Protein AF-A0AAN6TNL2-F1 (afdb_monomer_lite)

Structure (mmCIF, N/CA/C/O backbone):
data_AF-A0AAN6TNL2-F1
#
_entry.id   AF-A0AAN6TNL2-F1
#
loop_
_atom_site.group_PDB
_atom_site.id
_atom_site.type_symbol
_atom_site.label_atom_id
_atom_site.label_alt_id
_atom_site.label_comp_id
_atom_site.label_asym_id
_atom_site.label_entity_id
_atom_site.label_seq_id
_atom_site.pdbx_PDB_ins_code
_atom_site.Cartn_x
_atom_site.Cartn_y
_atom_site.Cartn_z
_atom_site.occupancy
_atom_site.B_iso_or_equiv
_atom_site.auth_seq_id
_atom_site.auth_comp_id
_atom_site.auth_asym_id
_atom_site.auth_atom_id
_atom_site.pdbx_PDB_model_num
ATOM 1 N N . MET A 1 1 ? 7.601 -6.426 6.849 1.00 86.25 1 MET A N 1
ATOM 2 C CA . MET A 1 1 ? 6.246 -6.212 6.292 1.00 86.25 1 MET A CA 1
ATOM 3 C C . MET A 1 1 ? 5.171 -6.231 7.371 1.00 86.25 1 MET A C 1
ATOM 5 O O . MET A 1 1 ? 4.494 -5.223 7.493 1.00 86.25 1 MET A O 1
ATOM 9 N N . GLN A 1 2 ? 5.062 -7.295 8.183 1.00 93.00 2 GLN A N 1
ATOM 10 C CA . GLN A 1 2 ? 4.000 -7.436 9.198 1.00 93.00 2 GLN A CA 1
ATOM 11 C C . GLN A 1 2 ? 3.824 -6.199 10.091 1.00 93.00 2 GLN A C 1
ATOM 13 O O . GLN A 1 2 ? 2.753 -5.613 10.090 1.00 93.00 2 GLN A O 1
ATOM 18 N N . TRP A 1 3 ? 4.903 -5.728 10.726 1.00 95.38 3 TRP A N 1
ATOM 19 C CA . TRP A 1 3 ? 4.854 -4.569 11.626 1.00 95.38 3 TRP A CA 1
ATOM 20 C C . TRP A 1 3 ? 4.201 -3.323 11.002 1.00 95.38 3 TRP A C 1
ATOM 22 O O . TRP A 1 3 ? 3.368 -2.684 11.630 1.00 95.38 3 TRP A O 1
ATOM 32 N N . GLY A 1 4 ? 4.527 -2.995 9.746 1.00 94.75 4 GLY A N 1
ATOM 33 C CA . GLY A 1 4 ? 3.931 -1.838 9.069 1.00 94.75 4 GLY A CA 1
ATOM 34 C C . GLY A 1 4 ? 2.437 -2.021 8.780 1.00 94.75 4 GLY A C 1
ATOM 35 O O . GLY A 1 4 ? 1.677 -1.062 8.867 1.00 94.75 4 GLY A O 1
ATOM 36 N N . CYS A 1 5 ? 2.008 -3.253 8.484 1.00 95.31 5 CYS A N 1
ATOM 37 C CA . CYS A 1 5 ? 0.589 -3.575 8.311 1.00 95.31 5 CYS A CA 1
ATOM 38 C C . CYS A 1 5 ? -0.164 -3.477 9.642 1.00 95.31 5 CYS A C 1
ATOM 40 O O . CYS A 1 5 ? -1.251 -2.910 9.672 1.00 95.31 5 CYS A O 1
ATOM 42 N N . ASP A 1 6 ? 0.438 -3.954 10.735 1.00 94.44 6 ASP A N 1
ATOM 43 C CA . ASP A 1 6 ? -0.155 -3.886 12.073 1.00 94.44 6 ASP A CA 1
ATOM 44 C C . ASP A 1 6 ? -0.354 -2.430 12.519 1.00 94.44 6 ASP A C 1
ATOM 46 O O . ASP A 1 6 ? -1.410 -2.076 13.041 1.00 94.44 6 ASP A O 1
ATOM 50 N N . VAL A 1 7 ? 0.633 -1.562 12.263 1.00 94.38 7 VAL A N 1
ATOM 51 C CA . VAL A 1 7 ? 0.520 -0.120 12.539 1.00 94.38 7 VAL A CA 1
ATOM 52 C C . VAL A 1 7 ? -0.578 0.519 11.682 1.00 94.38 7 VAL A C 1
ATOM 54 O O . VAL A 1 7 ? -1.397 1.274 12.204 1.00 94.38 7 VAL A O 1
ATOM 57 N N . ALA A 1 8 ? -0.645 0.205 10.383 1.00 94.69 8 ALA A N 1
ATOM 58 C CA . ALA A 1 8 ? -1.707 0.715 9.513 1.00 94.69 8 ALA A CA 1
ATOM 59 C C . ALA A 1 8 ? -3.104 0.264 9.982 1.00 94.69 8 ALA A C 1
ATOM 61 O O . ALA A 1 8 ? -4.045 1.058 9.964 1.00 94.69 8 ALA A O 1
ATOM 62 N N . ASP A 1 9 ? -3.227 -0.973 10.469 1.00 92.88 9 ASP A N 1
ATOM 63 C CA . ASP A 1 9 ? -4.472 -1.513 11.020 1.00 92.88 9 ASP A CA 1
ATOM 64 C C . ASP A 1 9 ? -4.901 -0.817 12.311 1.00 92.88 9 ASP A C 1
ATOM 66 O O . ASP A 1 9 ? -6.084 -0.514 12.466 1.00 92.88 9 ASP A O 1
ATOM 70 N N . GLN A 1 10 ? -3.965 -0.529 13.221 1.00 91.31 10 GLN A N 1
ATOM 71 C CA . GLN A 1 10 ? -4.247 0.213 14.458 1.00 91.31 10 GLN A CA 1
ATOM 72 C C . GLN A 1 10 ? -4.770 1.626 14.184 1.00 91.31 10 GLN A C 1
ATOM 74 O O . GLN A 1 10 ? -5.579 2.149 14.948 1.00 91.31 10 GLN A O 1
ATOM 79 N N . LEU A 1 11 ? -4.309 2.232 13.090 1.00 92.50 11 LEU A N 1
ATOM 80 C CA . LEU A 1 11 ? -4.698 3.573 12.667 1.00 92.50 11 LEU A CA 1
ATOM 81 C C . LEU A 1 11 ? -5.893 3.581 11.703 1.00 92.50 11 LEU A C 1
ATOM 83 O O . LEU A 1 11 ? -6.322 4.656 11.292 1.00 92.50 11 LEU A O 1
ATOM 87 N N . PHE A 1 12 ? -6.433 2.412 11.341 1.00 92.62 12 PHE A N 1
ATOM 88 C CA . PHE A 1 12 ? -7.509 2.267 10.353 1.00 92.62 12 PHE A CA 1
ATOM 89 C C . PHE A 1 12 ? -7.178 2.919 9.001 1.00 92.62 12 PHE A C 1
ATOM 91 O O . PHE A 1 12 ? -8.046 3.489 8.335 1.00 92.62 12 PHE A O 1
ATOM 98 N N . LEU A 1 13 ? -5.913 2.836 8.584 1.00 94.81 13 LEU A N 1
ATOM 99 C CA . LEU A 1 13 ? -5.439 3.434 7.342 1.00 94.81 13 LEU A CA 1
ATOM 100 C C . LEU A 1 13 ? -5.355 2.393 6.219 1.00 94.81 13 LEU A C 1
ATOM 102 O O . LEU A 1 13 ? -4.878 1.277 6.442 1.00 94.81 13 LEU A O 1
ATOM 106 N N . PRO A 1 14 ? -5.776 2.743 4.990 1.00 96.62 14 PRO A N 1
ATOM 107 C CA . PRO A 1 14 ? -5.384 1.982 3.815 1.00 96.62 14 PRO A CA 1
ATOM 108 C C . PRO A 1 14 ? -3.890 2.192 3.529 1.00 96.62 14 PRO A C 1
ATOM 110 O O . PRO A 1 14 ? -3.301 3.199 3.925 1.00 96.62 14 PRO A O 1
ATOM 113 N N . ALA A 1 15 ? -3.281 1.255 2.806 1.00 96.62 15 ALA A N 1
ATOM 114 C CA . ALA A 1 15 ? -1.869 1.318 2.438 1.00 96.62 15 ALA A CA 1
ATOM 115 C C . ALA A 1 15 ? -1.669 1.099 0.935 1.00 96.62 15 ALA A C 1
ATOM 117 O O . ALA A 1 15 ? -2.375 0.295 0.322 1.00 96.62 15 ALA A O 1
ATOM 118 N N . TRP A 1 16 ? -0.668 1.777 0.366 1.00 96.38 16 TRP A N 1
ATOM 119 C CA . TRP A 1 16 ? -0.229 1.623 -1.023 1.00 96.38 16 TRP A CA 1
ATOM 120 C C . TRP A 1 16 ? 1.251 1.276 -1.082 1.00 96.38 16 TRP A C 1
ATOM 122 O O . TRP A 1 16 ? 2.041 1.776 -0.281 1.00 96.38 16 TRP A O 1
ATOM 132 N N . VAL A 1 17 ? 1.620 0.439 -2.049 1.00 95.00 17 VAL A N 1
ATOM 133 C CA . VAL A 1 17 ? 3.021 0.137 -2.360 1.00 95.00 17 VAL A CA 1
ATOM 134 C C . VAL A 1 17 ? 3.199 0.065 -3.869 1.00 95.00 17 VAL A C 1
ATOM 136 O O . VAL A 1 17 ? 2.297 -0.370 -4.583 1.00 95.00 17 VAL A O 1
ATOM 139 N N . GLU A 1 18 ? 4.385 0.420 -4.344 1.00 95.19 18 GLU A N 1
ATOM 140 C CA . GLU A 1 18 ? 4.840 0.064 -5.683 1.00 95.19 18 GLU A CA 1
ATOM 141 C C . GLU A 1 18 ? 5.738 -1.166 -5.571 1.00 95.19 18 GLU A C 1
ATOM 143 O O . GLU A 1 18 ? 6.803 -1.124 -4.956 1.00 95.19 18 GLU A O 1
ATOM 148 N N . ALA A 1 19 ? 5.280 -2.289 -6.115 1.00 95.00 19 ALA A N 1
ATOM 149 C CA . ALA A 1 19 ? 6.004 -3.550 -6.067 1.00 95.00 19 ALA A CA 1
ATOM 150 C C . ALA A 1 19 ? 6.651 -3.848 -7.419 1.00 95.00 19 ALA A C 1
ATOM 152 O O . ALA A 1 19 ? 6.021 -3.672 -8.462 1.00 95.00 19 ALA A O 1
ATOM 153 N N . SER A 1 20 ? 7.884 -4.358 -7.410 1.00 95.00 20 SER A N 1
ATOM 154 C CA . SER A 1 20 ? 8.474 -4.941 -8.618 1.00 95.00 20 SER A CA 1
ATOM 155 C C . SER A 1 20 ? 7.711 -6.212 -9.039 1.00 95.00 20 SER A C 1
ATOM 157 O O . SER A 1 20 ? 7.015 -6.810 -8.206 1.00 95.00 20 SER A O 1
ATOM 159 N N . PRO A 1 21 ? 7.845 -6.665 -10.299 1.00 92.00 21 PRO A N 1
ATOM 160 C CA . PRO A 1 21 ? 7.259 -7.928 -10.756 1.00 92.00 21 PRO A CA 1
ATOM 161 C C . PRO A 1 21 ? 7.607 -9.126 -9.867 1.00 92.00 21 PRO A C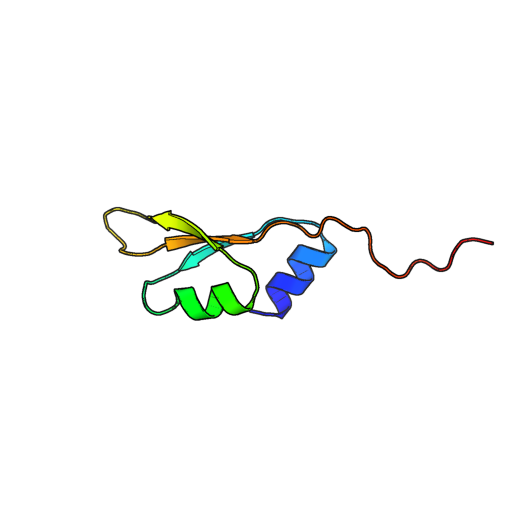 1
ATOM 163 O O . PRO A 1 21 ? 6.753 -9.963 -9.588 1.00 92.00 21 PRO A O 1
ATOM 166 N N . GLU A 1 22 ? 8.849 -9.188 -9.387 1.00 92.25 22 GLU A N 1
ATOM 167 C CA . GLU A 1 22 ? 9.376 -10.278 -8.563 1.00 92.25 22 GLU A CA 1
ATOM 168 C C . GLU A 1 22 ? 8.894 -10.172 -7.108 1.00 92.25 22 GLU A C 1
ATOM 170 O O . GLU A 1 22 ? 8.717 -11.182 -6.425 1.00 92.25 22 GLU A O 1
ATOM 175 N N . GLY A 1 23 ? 8.677 -8.943 -6.624 1.00 88.50 23 GLY A N 1
ATOM 176 C CA . GLY A 1 23 ? 8.315 -8.644 -5.238 1.00 88.50 23 GLY A CA 1
ATOM 177 C C . GLY A 1 23 ? 6.812 -8.625 -4.947 1.00 88.50 23 GLY A C 1
ATOM 178 O O . GLY A 1 23 ? 6.428 -8.666 -3.777 1.00 88.50 23 GLY A O 1
ATOM 179 N N . ASN A 1 24 ? 5.942 -8.584 -5.963 1.00 92.62 24 ASN A N 1
ATOM 180 C CA . ASN A 1 24 ? 4.494 -8.415 -5.763 1.00 92.62 24 ASN A CA 1
ATOM 181 C C . ASN A 1 24 ? 3.865 -9.529 -4.902 1.00 92.62 24 ASN A C 1
ATOM 183 O O . ASN A 1 24 ? 2.984 -9.270 -4.080 1.00 92.62 24 ASN A O 1
ATOM 187 N N . TYR A 1 25 ? 4.371 -10.759 -5.012 1.00 94.25 25 TYR A N 1
ATOM 188 C CA . TYR A 1 25 ? 3.819 -11.913 -4.314 1.00 94.25 25 TYR A CA 1
ATOM 189 C C . TYR A 1 25 ? 4.024 -11.814 -2.803 1.00 94.25 25 TYR A C 1
ATOM 191 O O . TYR A 1 25 ? 3.179 -12.274 -2.035 1.00 94.25 25 TYR A O 1
ATOM 199 N N . LEU A 1 26 ? 5.107 -11.162 -2.365 1.00 94.81 26 LEU A N 1
ATOM 200 C CA . LEU A 1 26 ? 5.327 -10.890 -0.951 1.00 94.81 26 LEU A CA 1
ATOM 201 C C . LEU A 1 26 ? 4.190 -10.034 -0.391 1.00 94.81 26 LEU A C 1
ATOM 203 O O . LEU A 1 26 ? 3.625 -10.388 0.637 1.00 94.81 26 LEU A O 1
ATOM 207 N N . TYR A 1 27 ? 3.821 -8.952 -1.077 1.00 96.00 27 TYR A N 1
ATOM 208 C CA . TYR A 1 27 ? 2.777 -8.035 -0.618 1.00 96.00 27 TYR A CA 1
ATOM 209 C C . TYR A 1 27 ? 1.384 -8.673 -0.633 1.00 96.00 27 TYR A C 1
ATOM 211 O O . TYR A 1 27 ? 0.602 -8.442 0.293 1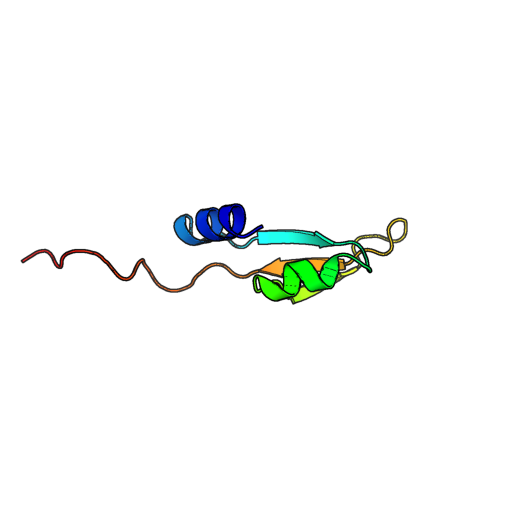.00 96.00 27 TYR A O 1
ATOM 219 N N . LYS A 1 28 ? 1.098 -9.561 -1.598 1.00 96.00 28 LYS A N 1
ATOM 220 C CA . LYS A 1 28 ? -0.163 -10.330 -1.636 1.00 96.00 28 LYS A CA 1
ATOM 221 C C . LYS A 1 28 ? -0.385 -11.151 -0.363 1.00 96.00 28 LYS A C 1
ATOM 223 O O . LYS A 1 28 ? -1.508 -11.221 0.128 1.00 96.00 28 LYS A O 1
ATOM 228 N N . ARG A 1 29 ? 0.682 -11.691 0.242 1.00 96.00 29 ARG A N 1
ATOM 229 C CA . ARG A 1 29 ? 0.594 -12.433 1.517 1.00 96.00 29 ARG A CA 1
ATOM 230 C C . ARG A 1 29 ? 0.143 -11.579 2.706 1.00 96.00 29 ARG A C 1
ATOM 232 O O . ARG A 1 29 ? -0.293 -12.140 3.703 1.00 96.00 29 ARG A O 1
ATOM 239 N N . PHE A 1 30 ? 0.223 -10.252 2.607 1.00 95.94 30 PHE A N 1
ATOM 240 C CA . PHE A 1 30 ? -0.211 -9.319 3.652 1.00 95.94 30 PHE A CA 1
ATOM 241 C C . PHE A 1 30 ? -1.535 -8.610 3.316 1.00 95.94 30 PHE A C 1
ATOM 243 O O . PHE A 1 30 ? -1.900 -7.638 3.977 1.00 95.94 30 PHE A O 1
ATOM 250 N N . GLY A 1 31 ? -2.272 -9.087 2.307 1.00 95.50 31 GLY A N 1
ATOM 251 C CA . GLY A 1 31 ? -3.596 -8.564 1.950 1.00 95.50 31 GLY A CA 1
ATOM 252 C C . GLY A 1 31 ? -3.586 -7.403 0.955 1.00 95.50 31 GLY A C 1
ATOM 253 O O . GLY A 1 31 ? -4.611 -6.745 0.787 1.00 95.50 31 GLY A O 1
ATOM 254 N N . PHE A 1 32 ? -2.455 -7.141 0.297 1.00 97.31 32 PHE A N 1
ATOM 255 C CA . PHE A 1 32 ? -2.411 -6.200 -0.819 1.00 97.31 32 PHE A CA 1
ATOM 256 C C . PHE A 1 32 ? -2.937 -6.851 -2.102 1.00 97.31 32 PHE A C 1
ATOM 258 O O . PHE A 1 32 ? -2.626 -8.006 -2.395 1.00 97.31 32 PHE A O 1
ATOM 265 N N . TYR A 1 33 ? -3.686 -6.089 -2.892 1.00 97.44 33 TYR A N 1
ATOM 266 C CA . TYR A 1 33 ? -4.180 -6.468 -4.212 1.00 97.44 33 TYR A CA 1
ATOM 267 C C . TYR A 1 33 ? -3.670 -5.502 -5.283 1.00 97.44 33 TYR A C 1
ATOM 269 O O . TYR A 1 33 ? -3.339 -4.351 -4.995 1.00 97.44 33 TYR A O 1
ATOM 277 N N . ASP A 1 34 ? -3.598 -5.985 -6.521 1.00 97.31 34 ASP A N 1
ATOM 278 C CA . ASP A 1 34 ? -3.107 -5.212 -7.661 1.00 97.31 34 ASP A CA 1
ATOM 279 C C . ASP A 1 34 ? -4.128 -4.115 -8.008 1.00 97.31 34 ASP A C 1
ATOM 281 O O . ASP A 1 34 ? -5.305 -4.403 -8.225 1.00 97.31 34 ASP A O 1
ATOM 285 N N . LEU A 1 35 ? -3.686 -2.855 -8.040 1.00 96.75 35 LEU A N 1
ATOM 286 C CA . LEU A 1 35 ? -4.518 -1.695 -8.382 1.00 96.75 35 LEU A CA 1
ATOM 287 C C . LEU A 1 35 ? -4.229 -1.186 -9.799 1.00 96.75 35 LEU A C 1
ATOM 289 O O . LEU A 1 35 ? -5.132 -0.703 -10.478 1.00 96.75 35 LEU A O 1
ATOM 293 N N . GLY A 1 36 ? -2.980 -1.290 -10.255 1.00 94.50 36 GLY A N 1
ATOM 294 C CA . GLY A 1 36 ? -2.588 -0.849 -11.590 1.00 94.50 36 GLY A CA 1
ATOM 295 C C . GLY A 1 36 ? -1.085 -0.920 -11.830 1.00 94.50 36 GLY A C 1
ATOM 296 O O . GLY A 1 36 ? -0.327 -1.410 -10.996 1.00 94.50 36 GLY A O 1
ATOM 297 N N . ARG A 1 37 ? -0.644 -0.416 -12.982 1.00 93.50 37 ARG A N 1
ATOM 298 C CA . ARG A 1 37 ? 0.779 -0.326 -13.336 1.00 93.50 37 ARG A CA 1
ATOM 299 C C . ARG A 1 37 ? 1.415 0.899 -12.671 1.00 93.50 37 ARG A C 1
ATOM 301 O O . ARG A 1 37 ? 0.795 1.954 -12.651 1.00 93.50 37 ARG A O 1
ATOM 308 N N . ALA A 1 38 ? 2.634 0.753 -1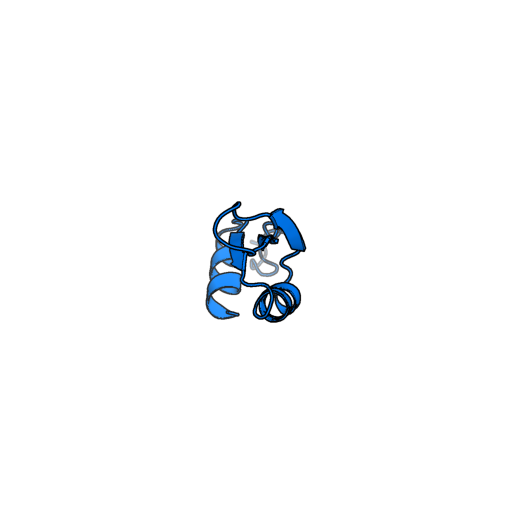2.152 1.00 90.19 38 ALA A N 1
ATOM 309 C CA . ALA A 1 38 ? 3.350 1.820 -11.447 1.00 90.19 38 ALA A CA 1
ATOM 310 C C . ALA A 1 38 ? 3.789 2.956 -12.370 1.00 90.19 38 ALA A C 1
ATOM 312 O O . ALA A 1 38 ? 3.388 4.099 -12.178 1.00 90.19 38 ALA A O 1
ATOM 313 N N . SER A 1 39 ? 4.567 2.656 -13.407 1.00 87.56 39 SER A N 1
ATOM 314 C CA . SER A 1 39 ? 4.859 3.631 -14.455 1.00 87.56 39 SER A CA 1
ATOM 315 C C . SER A 1 39 ? 5.250 2.944 -15.763 1.00 87.56 39 SER A C 1
ATOM 317 O O . SER A 1 39 ? 5.333 1.715 -15.859 1.00 87.56 39 SER A O 1
ATOM 319 N N . GLU A 1 40 ? 5.479 3.741 -16.803 1.00 83.38 40 GLU A N 1
ATOM 320 C CA . GLU A 1 40 ? 6.054 3.244 -18.056 1.00 83.38 40 GLU A CA 1
ATOM 321 C C . GLU A 1 40 ? 7.534 2.865 -17.896 1.00 83.38 40 GLU A C 1
ATOM 323 O O . GLU A 1 40 ? 7.982 1.886 -18.487 1.00 83.38 40 GLU A O 1
ATOM 328 N N . HIS A 1 41 ? 8.266 3.588 -17.040 1.00 84.94 41 HIS A N 1
ATOM 329 C CA . HIS A 1 41 ? 9.713 3.442 -16.841 1.00 84.94 41 HIS A CA 1
ATOM 330 C C . HIS A 1 41 ? 10.087 2.384 -15.793 1.00 84.94 41 HIS A C 1
ATOM 332 O O . HIS A 1 41 ? 11.226 1.925 -15.758 1.00 84.94 41 HIS A O 1
ATOM 338 N N . 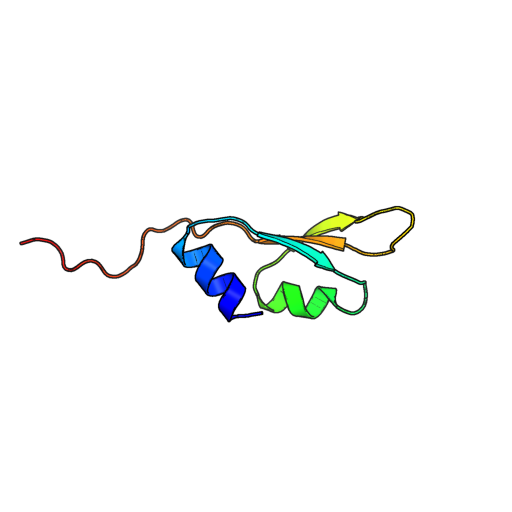PHE A 1 42 ? 9.136 1.977 -14.951 1.00 82.88 42 PHE A N 1
ATOM 339 C CA . PHE A 1 42 ? 9.297 0.904 -13.979 1.00 82.88 42 PHE A CA 1
ATOM 340 C C . PHE A 1 42 ? 8.183 -0.126 -14.188 1.00 82.88 42 PHE A C 1
ATOM 342 O O . PHE A 1 42 ? 7.012 0.217 -14.000 1.00 82.88 42 PHE A O 1
ATOM 349 N N . PRO A 1 43 ? 8.497 -1.391 -14.532 1.00 88.19 43 PRO A N 1
ATOM 350 C CA . PRO A 1 43 ? 7.494 -2.429 -14.779 1.00 88.19 43 PRO A CA 1
ATOM 351 C C . PRO A 1 43 ? 6.819 -2.928 -13.486 1.00 88.19 43 PRO A C 1
ATOM 353 O O . PRO A 1 43 ? 6.450 -4.090 -13.383 1.00 88.19 43 PRO A O 1
ATOM 356 N N . GLY A 1 44 ? 6.671 -2.072 -12.477 1.00 94.25 44 GLY A N 1
ATOM 357 C CA . GLY A 1 44 ? 6.041 -2.404 -11.212 1.00 94.25 44 GLY A CA 1
ATOM 358 C C . GLY A 1 44 ? 4.520 -2.328 -11.235 1.00 94.25 44 GLY A C 1
ATOM 359 O O . GLY A 1 44 ? 3.891 -1.825 -12.169 1.00 94.25 44 GLY A O 1
ATOM 360 N N . THR A 1 45 ? 3.932 -2.814 -10.150 1.00 96.50 45 THR A N 1
ATOM 361 C CA . THR A 1 45 ? 2.494 -2.786 -9.879 1.00 96.50 45 THR A CA 1
ATOM 362 C C . THR A 1 45 ? 2.238 -1.891 -8.674 1.00 96.50 45 THR A C 1
ATOM 364 O O . THR A 1 45 ? 2.843 -2.089 -7.621 1.00 96.50 45 THR A O 1
ATOM 367 N N . ILE A 1 46 ? 1.334 -0.922 -8.810 1.00 97.00 46 ILE A N 1
ATOM 368 C CA . ILE A 1 46 ? 0.743 -0.244 -7.655 1.00 97.00 46 ILE A CA 1
ATOM 369 C C . ILE A 1 46 ? -0.207 -1.2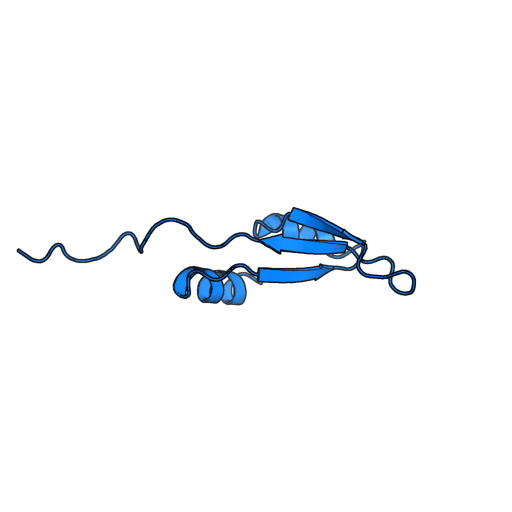41 -7.020 1.00 97.00 46 ILE A C 1
ATOM 371 O O . ILE A 1 46 ? -1.128 -1.737 -7.671 1.00 97.00 46 ILE A O 1
ATOM 375 N N . MET A 1 47 ? 0.010 -1.524 -5.748 1.00 97.38 47 MET A N 1
ATOM 376 C CA . MET A 1 47 ? -0.827 -2.412 -4.966 1.00 97.38 47 MET A CA 1
ATOM 377 C C . MET A 1 47 ? -1.444 -1.653 -3.803 1.00 97.38 47 MET A C 1
ATOM 379 O O . MET A 1 47 ? -0.835 -0.732 -3.255 1.00 97.38 47 MET A O 1
ATOM 383 N N . ARG A 1 48 ? -2.645 -2.063 -3.403 1.00 97.62 48 ARG A N 1
ATOM 384 C CA . ARG A 1 48 ? -3.392 -1.450 -2.308 1.00 97.62 48 ARG A CA 1
ATOM 385 C C . ARG A 1 48 ? -3.840 -2.499 -1.306 1.00 97.62 48 ARG A C 1
ATOM 387 O O . ARG A 1 48 ? -4.208 -3.604 -1.684 1.00 97.62 48 ARG A O 1
ATOM 394 N N . ARG A 1 49 ? -3.854 -2.128 -0.032 1.00 97.00 49 ARG A N 1
ATOM 395 C CA . ARG A 1 49 ? -4.517 -2.856 1.050 1.00 97.00 49 ARG A CA 1
ATOM 396 C C . ARG A 1 49 ? -5.553 -1.938 1.676 1.00 97.00 49 ARG A C 1
ATOM 398 O O . ARG A 1 49 ? -5.252 -0.785 1.984 1.00 97.00 49 ARG A O 1
ATOM 405 N N . ASP A 1 50 ? -6.771 -2.434 1.833 1.00 96.69 50 ASP A N 1
ATOM 406 C CA . ASP A 1 50 ? -7.836 -1.652 2.452 1.00 96.69 50 ASP A CA 1
ATOM 407 C C . ASP A 1 50 ? -7.644 -1.533 3.966 1.00 96.69 50 ASP A C 1
ATOM 409 O O . ASP A 1 50 ? -7.051 -2.402 4.607 1.00 96.69 50 ASP A O 1
ATOM 413 N N . ALA A 1 51 ? -8.168 -0.445 4.530 1.00 93.94 51 ALA A N 1
ATOM 414 C CA . ALA A 1 51 ? -8.231 -0.257 5.970 1.00 93.94 51 ALA A CA 1
ATOM 415 C C . ALA A 1 51 ? -9.103 -1.332 6.629 1.00 93.94 51 ALA A C 1
ATOM 417 O O . ALA A 1 51 ? -10.136 -1.747 6.083 1.00 93.94 51 ALA A O 1
ATOM 418 N N . ARG A 1 52 ? -8.742 -1.720 7.855 1.00 86.88 52 ARG A N 1
ATOM 419 C CA . ARG A 1 52 ? -9.608 -2.542 8.702 1.00 86.88 52 ARG A CA 1
ATOM 420 C C . ARG A 1 52 ? -10.936 -1.809 8.944 1.00 86.88 52 ARG A C 1
ATOM 422 O O . ARG A 1 52 ? -10.948 -0.640 9.307 1.00 86.88 52 ARG A O 1
ATOM 429 N N . ARG A 1 53 ? -12.066 -2.497 8.737 1.00 77.31 53 ARG A N 1
ATOM 430 C CA . ARG A 1 53 ? -13.420 -1.909 8.863 1.00 77.31 53 ARG A CA 1
ATOM 431 C C . ARG A 1 53 ? -14.007 -1.971 10.274 1.00 77.31 53 ARG A C 1
ATOM 433 O O . ARG A 1 53 ? -14.949 -1.248 10.570 1.00 77.31 53 ARG A O 1
ATOM 440 N N . THR A 1 54 ? -13.500 -2.857 11.126 1.00 75.44 54 THR A N 1
ATOM 441 C CA . THR A 1 54 ? -14.035 -3.091 12.474 1.00 75.44 54 THR A CA 1
ATOM 442 C C . THR A 1 54 ? -13.161 -2.420 13.518 1.00 75.44 54 THR A C 1
ATOM 444 O O . THR A 1 54 ? -11.951 -2.656 13.527 1.00 75.44 54 THR A O 1
ATOM 447 N N . VAL A 1 55 ? -13.779 -1.669 14.429 1.00 66.12 55 VAL A N 1
ATOM 448 C CA . VAL A 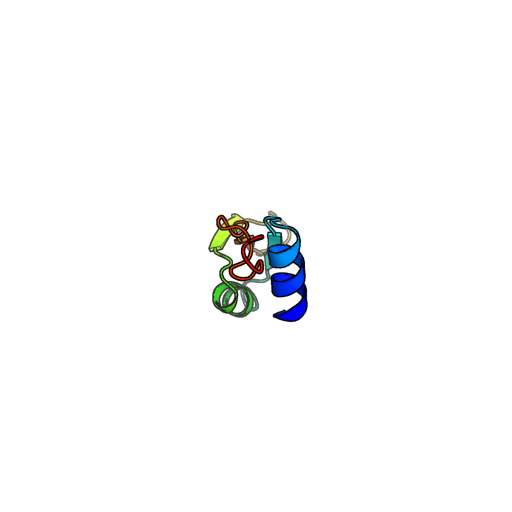1 55 ? -13.133 -1.159 15.647 1.00 66.12 55 VAL A CA 1
ATOM 449 C C . VAL A 1 55 ? -12.537 -2.327 16.446 1.00 66.12 55 VAL A C 1
ATOM 451 O O . VAL A 1 55 ? -13.051 -3.442 16.379 1.00 66.12 55 VAL A O 1
ATOM 454 N N . ILE A 1 56 ? -11.432 -2.075 17.150 1.00 64.31 56 ILE A N 1
ATOM 455 C CA . ILE A 1 56 ? -10.652 -3.063 17.913 1.00 64.31 56 ILE A CA 1
ATOM 456 C C . ILE A 1 56 ? -11.578 -3.991 18.725 1.00 64.31 56 ILE A C 1
ATOM 458 O O . ILE A 1 56 ? -12.319 -3.528 19.592 1.00 64.31 56 ILE A O 1
ATOM 462 N N . GLU A 1 57 ? -11.508 -5.303 18.472 1.00 61.50 57 GLU A N 1
ATOM 463 C CA . GLU A 1 57 ? -12.084 -6.325 19.355 1.00 61.50 57 GLU A CA 1
ATOM 464 C C . GLU A 1 57 ? -11.298 -6.319 20.671 1.00 61.50 57 GLU A C 1
ATOM 466 O O . GLU A 1 57 ? -10.253 -6.955 20.789 1.00 61.50 57 GLU A O 1
ATOM 471 N N . GLY A 1 58 ? -11.750 -5.527 21.644 1.00 63.25 58 GLY A N 1
ATOM 472 C CA . GLY A 1 58 ? -11.082 -5.439 22.942 1.00 63.25 58 GLY A CA 1
ATOM 473 C C . GLY A 1 58 ? -11.197 -4.081 23.619 1.00 63.25 58 GLY A C 1
ATOM 474 O O . GLY A 1 58 ? -10.187 -3.467 23.945 1.00 63.25 58 GLY A O 1
ATOM 475 N N . GLY A 1 59 ? -12.421 -3.621 23.868 1.00 62.31 59 GLY A N 1
ATOM 476 C CA . GLY A 1 59 ? -12.692 -2.669 24.942 1.00 62.31 59 GLY A CA 1
ATOM 477 C C . GLY A 1 59 ? -13.346 -3.435 26.084 1.00 62.31 59 GLY A C 1
ATOM 478 O O . GLY A 1 59 ? -14.316 -4.152 25.841 1.00 62.31 59 GLY A O 1
ATOM 479 N N . LYS A 1 60 ? -12.843 -3.322 27.323 1.00 60.16 60 LYS A N 1
ATOM 480 C CA . LYS A 1 60 ? -13.661 -3.704 28.486 1.00 60.16 60 LYS A CA 1
ATOM 481 C C . LYS A 1 60 ? -14.947 -2.895 28.367 1.00 60.16 60 LYS A C 1
ATOM 483 O O . LYS A 1 60 ? -14.877 -1.671 28.421 1.00 60.16 60 LYS A O 1
ATOM 488 N N . GLY A 1 61 ? -16.074 -3.570 28.137 1.00 55.53 61 GLY A N 1
ATOM 489 C CA . GLY A 1 61 ? -17.379 -2.929 28.178 1.00 55.53 61 GLY A CA 1
ATOM 490 C C . GLY A 1 61 ? -17.469 -2.177 29.495 1.00 55.53 61 GLY A C 1
ATOM 491 O O . GLY A 1 61 ? -17.291 -2.779 30.553 1.00 55.53 61 GLY A O 1
ATOM 492 N N . SER A 1 62 ? -17.612 -0.860 29.412 1.00 50.88 62 SER A N 1
ATOM 493 C CA . SER A 1 62 ? -17.834 -0.014 30.572 1.00 50.88 62 SER A CA 1
ATOM 494 C C . SER A 1 62 ? -19.154 -0.464 31.192 1.00 50.88 62 SER A C 1
ATOM 496 O O . SER A 1 62 ? -20.211 -0.224 30.609 1.00 50.88 62 SER A O 1
ATOM 498 N N . VAL A 1 63 ? -19.070 -1.200 32.299 1.00 50.75 63 VAL A N 1
ATOM 499 C CA . VAL A 1 63 ? -20.200 -1.475 33.194 1.00 50.75 63 VAL A CA 1
ATOM 500 C C . VAL A 1 63 ? -20.232 -0.378 34.242 1.00 50.75 63 VAL A C 1
ATOM 502 O O . VAL A 1 63 ? -19.131 -0.038 34.737 1.00 50.75 63 VAL A O 1
#

Foldseek 3Di:
DVVVLVVCQLVQHKDKDWAAPVGVVVVVVSQWDFDAAPDPVGRTTIIIHGGDPDDDPDDPPDD

Organism: NCBI:txid2074819

Secondary structure (DSSP, 8-state):
-HHHHHHHHHTT--EEEEE-TTTHHHHHTTT-EEEEE--SSS--EEEEEPPP-S--S------

Sequence (63 aa):
MQWGCDVADQLFLPAWVEASPEGNYLYKRFGFYDLGRASEHFPGTIMRRDARRTVIEGGKGSV

Radius of gyration: 15.0 Å; chains: 1; bounding box: 30×16×51 Å

pLDDT: mean 88.17, std 12.74, range [50.75, 97.62]